Protein AF-A0A7Z9IQ38-F1 (afdb_monomer)

Mean predicted aligned error: 6.93 Å

Foldseek 3Di:
DDDPPPPPQLPQDPVLVVCVVVVVVVVVVCVVVVNPDDQLPRVCVVSVHDSVVVCVSVVSVHHD

pLDDT: mean 88.3, std 16.61, range [42.34, 98.25]

Radius of gyration: 15.35 Å; Cα contacts (8 Å, |Δi|>4): 28; chains: 1; bounding box: 22×18×56 Å

Structure (mmCIF, N/CA/C/O backbone):
data_AF-A0A7Z9IQ38-F1
#
_entry.id   AF-A0A7Z9IQ38-F1
#
loop_
_atom_site.group_PDB
_atom_site.id
_atom_site.type_symbol
_atom_site.label_atom_id
_atom_site.label_alt_id
_atom_site.label_comp_id
_atom_site.label_asym_id
_atom_site.label_entity_id
_atom_site.label_seq_id
_atom_site.pdbx_PDB_ins_code
_atom_site.Cartn_x
_atom_site.Cartn_y
_atom_site.Cartn_z
_atom_site.occupancy
_atom_site.B_iso_or_equiv
_atom_site.auth_seq_id
_atom_site.auth_comp_id
_atom_site.auth_asym_id
_atom_site.auth_atom_id
_atom_site.pdbx_PDB_model_num
ATOM 1 N N . MET A 1 1 ? -13.842 -0.939 -44.022 1.00 50.50 1 MET A N 1
ATOM 2 C CA . MET A 1 1 ? -13.570 -1.849 -42.891 1.00 50.50 1 MET A CA 1
ATOM 3 C C . MET A 1 1 ? -12.154 -1.591 -42.405 1.00 50.50 1 MET A C 1
ATOM 5 O O . MET A 1 1 ? -11.241 -1.949 -43.126 1.00 50.50 1 MET A O 1
ATOM 9 N N . GLN A 1 2 ? -11.984 -0.939 -41.252 1.00 42.59 2 GLN A N 1
ATOM 10 C CA . GLN A 1 2 ? -10.810 -1.036 -40.365 1.00 42.59 2 GLN A CA 1
ATOM 11 C C . GLN A 1 2 ? -11.125 -0.204 -39.117 1.00 42.59 2 GLN A C 1
ATOM 13 O O . GLN A 1 2 ? -11.213 1.017 -39.191 1.00 42.59 2 GLN A O 1
ATOM 18 N N . ASN A 1 3 ? -11.387 -0.883 -38.000 1.00 42.34 3 ASN A N 1
ATOM 19 C CA . ASN A 1 3 ? -11.586 -0.264 -36.694 1.00 42.34 3 ASN A CA 1
ATOM 20 C C . ASN A 1 3 ? -10.348 -0.624 -35.865 1.00 42.34 3 ASN A C 1
ATOM 22 O O . ASN A 1 3 ? -10.236 -1.741 -35.361 1.00 42.34 3 ASN A O 1
ATOM 26 N N . ASN A 1 4 ? -9.374 0.281 -35.820 1.00 49.47 4 ASN A N 1
ATOM 27 C CA . ASN A 1 4 ? -8.070 0.045 -35.204 1.00 49.47 4 ASN A CA 1
ATOM 28 C C . ASN A 1 4 ? -8.135 0.357 -33.704 1.00 49.47 4 ASN A C 1
ATOM 30 O O . ASN A 1 4 ? -7.588 1.357 -33.250 1.00 49.47 4 ASN A O 1
ATOM 34 N N . ASN A 1 5 ? -8.798 -0.500 -32.929 1.00 50.88 5 ASN A N 1
ATOM 35 C CA . ASN A 1 5 ? -8.740 -0.437 -31.470 1.00 50.88 5 ASN A CA 1
ATOM 36 C C . ASN A 1 5 ? -7.659 -1.398 -30.967 1.00 50.88 5 ASN A C 1
ATOM 38 O O . ASN A 1 5 ? -7.961 -2.450 -30.408 1.00 50.88 5 ASN A O 1
ATOM 42 N N . ASN A 1 6 ? -6.391 -1.035 -31.171 1.00 49.31 6 ASN A N 1
ATOM 43 C CA . ASN A 1 6 ? -5.272 -1.716 -30.522 1.00 49.31 6 ASN A CA 1
ATOM 44 C C . ASN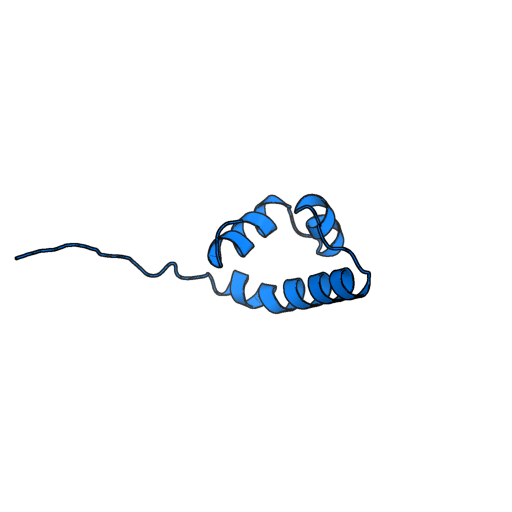 A 1 6 ? -5.240 -1.312 -29.042 1.00 49.31 6 ASN A C 1
ATOM 46 O O . ASN A 1 6 ? -4.437 -0.481 -28.625 1.00 49.31 6 ASN A O 1
ATOM 50 N N . LEU A 1 7 ? -6.141 -1.885 -28.246 1.00 56.72 7 LEU A N 1
ATOM 51 C CA . LEU A 1 7 ? -6.020 -1.891 -26.795 1.00 56.72 7 LEU A CA 1
ATOM 52 C C . LEU A 1 7 ? -4.917 -2.894 -26.455 1.00 56.72 7 LEU A C 1
ATOM 54 O O . LEU A 1 7 ? -5.177 -4.082 -26.284 1.00 56.72 7 LEU A O 1
ATOM 58 N N . THR A 1 8 ? -3.666 -2.436 -26.426 1.00 53.69 8 THR A N 1
ATOM 59 C CA . THR A 1 8 ? -2.585 -3.221 -25.826 1.00 53.69 8 THR A CA 1
ATOM 60 C C . THR A 1 8 ? -2.987 -3.511 -24.378 1.00 53.69 8 THR A C 1
ATOM 62 O O . THR A 1 8 ? -3.284 -2.551 -23.656 1.00 53.69 8 THR A O 1
ATOM 65 N N . PRO A 1 9 ? -3.042 -4.781 -23.939 1.00 62.59 9 PRO A N 1
ATOM 66 C CA . PRO A 1 9 ? -3.295 -5.095 -22.542 1.00 62.59 9 PRO A CA 1
ATOM 67 C C . PRO A 1 9 ? -2.296 -4.323 -21.681 1.00 62.59 9 PRO A C 1
ATOM 69 O O . PRO A 1 9 ? -1.107 -4.298 -21.997 1.00 62.59 9 PRO A O 1
ATOM 72 N N . ILE A 1 10 ? -2.776 -3.659 -20.629 1.00 65.56 10 ILE A N 1
ATOM 73 C CA . ILE A 1 10 ? -1.891 -3.080 -19.619 1.00 65.56 10 ILE A CA 1
ATOM 74 C C . ILE A 1 10 ? -1.173 -4.265 -18.978 1.00 65.56 10 ILE A C 1
ATOM 76 O O . ILE A 1 10 ? -1.744 -4.983 -18.160 1.00 65.56 10 ILE A O 1
ATOM 80 N N . GLU A 1 11 ? 0.053 -4.516 -19.419 1.00 84.62 11 GLU A N 1
ATOM 81 C CA . GLU A 1 11 ? 0.873 -5.588 -18.885 1.00 84.62 11 GLU A CA 1
ATOM 82 C C . GLU A 1 11 ? 1.362 -5.148 -17.506 1.00 84.62 11 GLU A C 1
ATOM 84 O O . GLU A 1 11 ? 2.186 -4.240 -17.365 1.00 84.62 11 GLU A O 1
ATOM 89 N N . VAL A 1 12 ? 0.769 -5.738 -16.470 1.00 90.50 12 VAL A N 1
ATOM 90 C CA . VAL A 1 12 ? 1.169 -5.489 -15.089 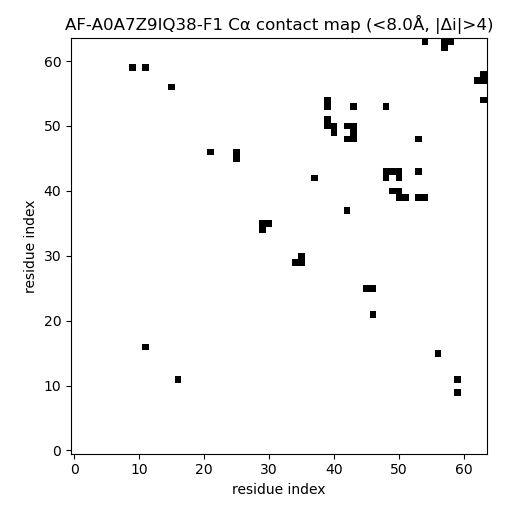1.00 90.50 12 VAL A CA 1
ATOM 91 C C . VAL A 1 12 ? 2.584 -6.041 -14.906 1.00 90.50 12 VAL A C 1
ATOM 93 O O . VAL A 1 12 ? 2.789 -7.235 -15.124 1.00 90.50 12 VAL A O 1
ATOM 96 N N . PRO A 1 13 ? 3.571 -5.226 -14.492 1.00 95.00 13 PRO A N 1
ATOM 97 C CA . PRO A 1 13 ? 4.931 -5.717 -14.326 1.00 95.00 13 PRO A CA 1
ATOM 98 C C . PRO A 1 13 ? 5.003 -6.830 -13.274 1.00 95.00 13 PRO A C 1
ATOM 100 O O . PRO A 1 13 ? 4.413 -6.701 -12.202 1.00 95.00 13 PRO A O 1
ATOM 103 N N . GLU A 1 14 ? 5.810 -7.864 -13.520 1.00 95.50 14 GLU A N 1
ATOM 104 C CA . GLU A 1 14 ? 5.980 -9.003 -12.601 1.00 95.50 14 GLU A CA 1
ATOM 105 C C . GLU A 1 14 ? 6.312 -8.550 -11.170 1.00 95.50 14 GLU A C 1
ATOM 107 O O . GLU A 1 14 ? 5.737 -9.020 -10.193 1.00 95.50 14 GLU A O 1
ATOM 112 N N . VAL A 1 15 ? 7.172 -7.538 -11.028 1.00 95.62 15 VAL A N 1
ATOM 113 C CA . VAL A 1 15 ? 7.553 -6.987 -9.718 1.00 95.62 15 VAL A CA 1
ATOM 114 C C . VAL A 1 15 ? 6.366 -6.391 -8.940 1.00 95.62 15 VAL A C 1
ATOM 116 O O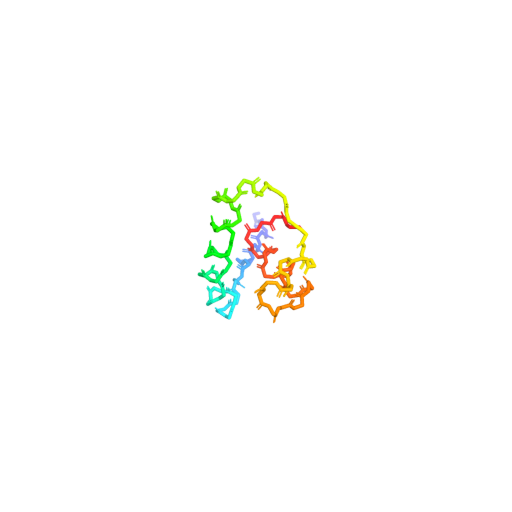 . VAL A 1 15 ? 6.397 -6.344 -7.713 1.00 95.62 15 VAL A O 1
ATOM 119 N N . VAL A 1 16 ? 5.326 -5.923 -9.635 1.00 96.06 16 VAL A N 1
ATOM 120 C CA . VAL A 1 16 ? 4.082 -5.431 -9.025 1.00 96.06 16 VAL A CA 1
ATOM 121 C C . VAL A 1 16 ? 3.247 -6.614 -8.542 1.00 96.06 16 VAL A C 1
ATOM 123 O O . VAL A 1 16 ? 2.778 -6.601 -7.405 1.00 96.06 16 VAL A O 1
ATOM 126 N N . VAL A 1 17 ? 3.129 -7.665 -9.361 1.00 95.62 17 VAL A N 1
ATOM 127 C CA . VAL A 1 17 ? 2.438 -8.914 -8.998 1.00 95.62 17 VAL A CA 1
ATOM 128 C C . VAL A 1 17 ? 3.066 -9.532 -7.748 1.00 95.62 17 VAL A C 1
ATOM 130 O O . VAL A 1 17 ? 2.355 -9.866 -6.803 1.00 95.62 17 VAL A O 1
ATOM 133 N N . GLN A 1 18 ? 4.397 -9.571 -7.677 1.00 96.50 18 GLN A N 1
ATOM 134 C CA . GLN A 1 18 ? 5.139 -10.077 -6.517 1.00 96.50 18 GLN A CA 1
ATOM 135 C C . GLN A 1 18 ? 4.895 -9.272 -5.225 1.00 96.50 18 GLN A C 1
ATOM 137 O O . GLN A 1 18 ? 5.054 -9.807 -4.128 1.00 96.50 18 GLN A O 1
ATOM 142 N N . ARG A 1 19 ? 4.477 -8.000 -5.314 1.00 97.00 19 ARG A N 1
ATOM 143 C CA . ARG A 1 19 ? 4.142 -7.171 -4.141 1.00 97.00 19 ARG A CA 1
ATOM 144 C C . ARG A 1 19 ? 2.688 -7.295 -3.688 1.00 97.00 19 ARG A C 1
ATOM 146 O O . ARG A 1 19 ? 2.394 -6.963 -2.539 1.00 97.00 19 ARG A O 1
ATOM 153 N N . LEU A 1 20 ? 1.785 -7.812 -4.524 1.00 96.06 20 LEU A N 1
ATOM 154 C CA . LEU A 1 20 ? 0.368 -7.976 -4.172 1.0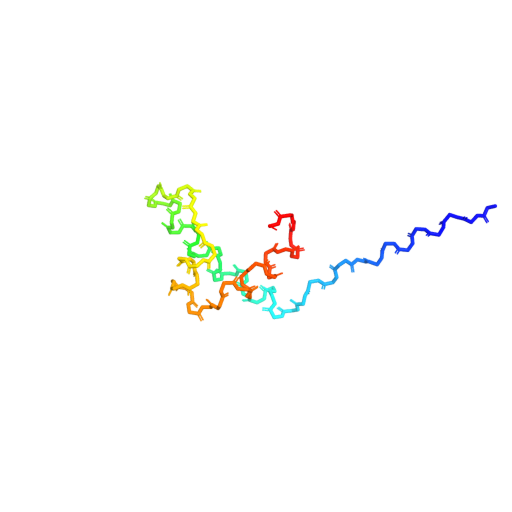0 96.06 20 LEU A CA 1
ATOM 155 C C . LEU A 1 20 ? 0.129 -8.738 -2.860 1.00 96.06 20 LEU A C 1
ATOM 157 O O . LEU A 1 20 ? -0.662 -8.249 -2.051 1.00 96.06 20 LEU A O 1
ATOM 161 N N . PRO A 1 21 ? 0.807 -9.869 -2.572 1.00 97.69 21 PRO A N 1
ATOM 162 C CA . PRO A 1 21 ? 0.590 -10.584 -1.315 1.00 97.69 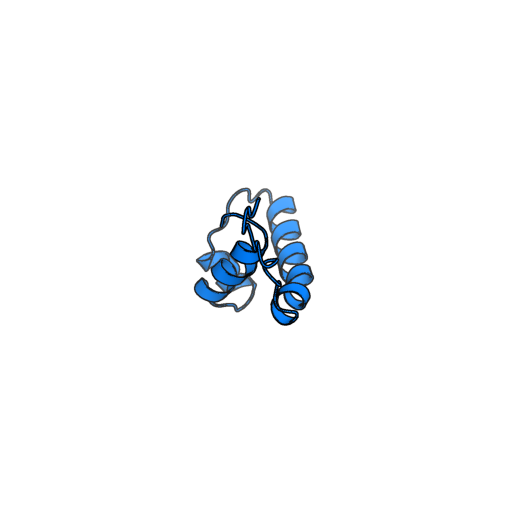21 PRO A CA 1
ATOM 163 C C . PRO A 1 21 ? 0.894 -9.727 -0.079 1.00 97.69 21 PRO A C 1
ATOM 165 O O . PRO A 1 21 ? 0.241 -9.866 0.956 1.00 97.69 21 PRO A O 1
ATOM 168 N N . ILE A 1 22 ? 1.858 -8.810 -0.190 1.00 96.94 22 ILE A N 1
ATOM 169 C CA . ILE A 1 22 ? 2.249 -7.904 0.892 1.00 96.94 22 ILE A CA 1
ATOM 170 C C . ILE A 1 22 ? 1.146 -6.863 1.122 1.00 96.94 22 ILE A C 1
ATOM 172 O O . ILE A 1 22 ? 0.717 -6.672 2.264 1.00 96.94 22 ILE A O 1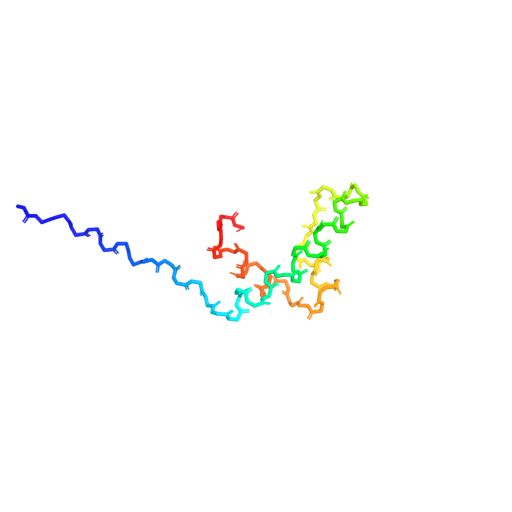
ATOM 176 N N . TYR A 1 23 ? 0.629 -6.252 0.048 1.00 96.88 23 TYR A N 1
ATOM 177 C CA . TYR A 1 23 ? -0.521 -5.347 0.131 1.00 96.88 23 TYR A CA 1
ATOM 178 C C . TYR A 1 23 ? -1.729 -6.033 0.763 1.00 96.88 23 TYR A C 1
ATOM 180 O O . TYR A 1 23 ? -2.292 -5.513 1.722 1.00 96.88 23 TYR A O 1
ATOM 188 N N . VAL A 1 24 ? -2.094 -7.223 0.278 1.00 96.75 24 VAL A N 1
ATOM 189 C CA . VAL A 1 24 ? -3.238 -7.987 0.795 1.00 96.75 24 VAL A CA 1
ATOM 190 C C . VAL A 1 24 ? -3.078 -8.269 2.285 1.00 96.75 24 VAL A C 1
ATOM 192 O O . VAL A 1 24 ? -4.026 -8.063 3.042 1.00 96.75 24 VAL A O 1
ATOM 195 N N . ARG A 1 25 ? -1.890 -8.688 2.738 1.00 97.38 25 ARG A N 1
ATOM 196 C CA . ARG A 1 25 ? -1.633 -8.960 4.158 1.00 97.38 25 ARG A CA 1
ATOM 197 C C . ARG A 1 25 ? -1.871 -7.728 5.029 1.00 97.38 25 ARG A C 1
ATOM 199 O O . ARG A 1 25 ? -2.600 -7.825 6.014 1.00 97.38 25 ARG A O 1
ATOM 206 N N . VAL A 1 26 ? -1.275 -6.589 4.680 1.00 97.44 26 VAL A N 1
ATOM 207 C CA . VAL A 1 26 ? -1.386 -5.363 5.488 1.00 97.44 26 VAL A CA 1
ATOM 208 C C . VAL A 1 26 ? -2.796 -4.782 5.429 1.00 97.44 26 VAL A C 1
ATOM 210 O O . VAL A 1 26 ? -3.364 -4.456 6.468 1.00 97.44 26 VAL A O 1
ATOM 213 N N . LEU A 1 27 ? -3.414 -4.730 4.248 1.00 96.69 27 LEU A N 1
ATOM 214 C CA . LEU A 1 27 ? -4.791 -4.251 4.099 1.00 96.69 27 LEU A CA 1
ATOM 215 C C . LEU A 1 27 ? -5.791 -5.139 4.853 1.00 96.69 27 LEU A C 1
ATOM 217 O O . LEU A 1 27 ? -6.705 -4.619 5.483 1.00 96.69 27 LEU A O 1
ATOM 221 N N . SER A 1 28 ? -5.585 -6.459 4.880 1.00 97.12 28 SER A N 1
ATOM 222 C CA . SER A 1 28 ? -6.424 -7.374 5.669 1.00 97.12 28 SER A CA 1
ATOM 223 C C . SER A 1 28 ? -6.295 -7.120 7.175 1.00 97.12 28 SER A C 1
ATOM 225 O O . SER A 1 28 ? -7.285 -7.165 7.902 1.00 97.12 28 SER A O 1
ATOM 227 N N . GLN A 1 29 ? -5.087 -6.821 7.665 1.00 97.44 29 GLN A N 1
ATOM 228 C CA . GLN A 1 29 ? -4.868 -6.462 9.072 1.00 97.44 29 GLN A CA 1
ATOM 229 C C . GLN A 1 29 ? -5.545 -5.136 9.440 1.00 97.44 29 GLN A C 1
ATOM 231 O O . GLN A 1 29 ? -6.168 -5.033 10.499 1.00 97.44 29 GLN A O 1
ATOM 236 N N . LEU A 1 30 ? -5.457 -4.139 8.557 1.00 97.62 30 LEU A N 1
ATOM 237 C CA . LEU A 1 30 ? -6.117 -2.844 8.723 1.00 97.62 30 LEU A CA 1
ATOM 238 C C . LEU A 1 30 ? -7.641 -2.998 8.736 1.00 97.62 30 LEU A C 1
ATOM 240 O O . LEU A 1 30 ? -8.300 -2.470 9.632 1.00 97.62 30 LEU A O 1
ATOM 244 N N . LEU A 1 31 ? -8.185 -3.807 7.824 1.00 96.94 31 LEU A N 1
ATOM 245 C CA . LEU A 1 31 ? -9.611 -4.113 7.770 1.00 96.94 31 LEU A CA 1
ATOM 246 C C . LEU A 1 31 ? -10.097 -4.795 9.057 1.00 96.94 31 LEU A C 1
ATOM 248 O O . LEU A 1 31 ? -11.093 -4.373 9.640 1.00 96.94 31 LEU A O 1
ATOM 252 N N . ASN A 1 32 ? -9.357 -5.790 9.561 1.00 97.69 32 ASN A N 1
ATOM 253 C CA . ASN A 1 32 ? -9.655 -6.437 10.847 1.00 97.69 32 ASN A CA 1
ATOM 254 C C . ASN A 1 32 ? -9.596 -5.457 12.032 1.00 97.69 32 ASN A C 1
ATOM 256 O O . ASN A 1 32 ? -10.290 -5.643 13.030 1.00 97.69 32 ASN A O 1
ATOM 260 N N . SER A 1 33 ? -8.800 -4.395 11.906 1.00 97.50 33 SER A N 1
ATOM 261 C CA . SER A 1 33 ? -8.690 -3.308 12.886 1.00 97.50 33 SER A CA 1
ATOM 262 C C . SER A 1 33 ? -9.732 -2.200 12.675 1.00 97.50 33 SER A C 1
ATOM 264 O O . SER A 1 33 ? -9.645 -1.157 13.319 1.00 97.50 33 SER A O 1
ATOM 266 N N . LYS A 1 34 ? -10.721 -2.416 11.794 1.00 97.44 34 LYS A N 1
ATOM 267 C CA . LYS A 1 34 ? -11.778 -1.457 11.425 1.00 97.44 34 LYS A CA 1
ATOM 268 C C . LYS A 1 34 ? -11.257 -0.152 10.811 1.00 97.44 34 LYS A C 1
ATOM 270 O O . LYS A 1 34 ? -11.914 0.881 10.899 1.00 97.44 34 LYS A O 1
ATOM 275 N N . VAL A 1 35 ? -10.083 -0.186 10.181 1.00 97.62 35 VAL A N 1
ATOM 276 C CA . VAL A 1 35 ? -9.575 0.938 9.389 1.00 97.62 35 VAL A CA 1
ATOM 277 C C . VAL A 1 35 ? -10.159 0.832 7.984 1.00 97.62 35 VAL A C 1
ATOM 279 O O . VAL A 1 35 ? -9.780 -0.045 7.213 1.00 97.62 35 VAL A O 1
ATOM 282 N N . GLU A 1 36 ? -11.090 1.724 7.658 1.00 95.00 36 GLU A N 1
ATOM 283 C CA . GLU A 1 36 ? -11.784 1.725 6.361 1.00 95.00 36 GLU A CA 1
ATOM 284 C C . GLU A 1 36 ? -11.010 2.477 5.270 1.00 95.00 36 GLU A C 1
ATOM 286 O O . GLU A 1 36 ? -11.096 2.137 4.092 1.00 95.00 36 GLU A O 1
ATOM 291 N N . VAL A 1 37 ? -10.238 3.498 5.657 1.00 95.50 37 VAL A N 1
ATOM 292 C CA . VAL A 1 37 ? -9.492 4.364 4.736 1.00 95.50 37 VAL A CA 1
ATOM 293 C C . VAL A 1 37 ? -8.064 4.530 5.233 1.00 95.50 37 VAL A C 1
ATOM 295 O O . VAL A 1 37 ? -7.829 4.801 6.410 1.00 95.50 37 VAL A O 1
ATOM 298 N N . ILE A 1 38 ? -7.104 4.410 4.318 1.00 96.75 38 ILE A N 1
ATOM 299 C CA . ILE A 1 38 ? -5.689 4.666 4.580 1.00 96.75 38 ILE A CA 1
ATOM 300 C C . ILE A 1 38 ? -5.075 5.456 3.426 1.00 96.75 38 ILE A C 1
ATOM 302 O O . ILE A 1 38 ? -5.376 5.219 2.256 1.00 96.75 38 ILE A O 1
ATOM 306 N N . SER A 1 39 ? -4.200 6.409 3.745 1.00 97.12 39 SER A N 1
ATOM 307 C CA . SER A 1 39 ? -3.460 7.149 2.722 1.00 97.12 39 SER A CA 1
ATOM 308 C C . SER A 1 39 ? -2.261 6.349 2.195 1.00 97.12 39 SER A C 1
ATOM 310 O O . SER A 1 39 ? -1.656 5.552 2.911 1.00 97.12 39 SER A O 1
ATOM 312 N N . SER A 1 40 ? -1.829 6.634 0.959 1.00 97.31 40 SER A N 1
ATOM 313 C CA . SER A 1 40 ? -0.577 6.071 0.410 1.00 97.31 40 SER A CA 1
ATOM 314 C C . SER A 1 40 ? 0.671 6.419 1.237 1.00 97.31 40 SER A C 1
ATOM 316 O O . SER A 1 40 ? 1.670 5.712 1.154 1.00 97.31 40 SER A O 1
ATOM 318 N N . HIS A 1 41 ? 0.619 7.491 2.034 1.00 98.19 41 HIS A N 1
ATOM 319 C 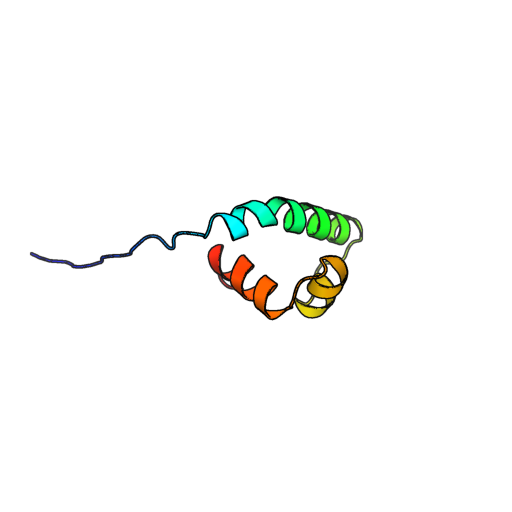CA . HIS A 1 41 ? 1.698 7.870 2.942 1.00 98.19 41 HIS A CA 1
ATOM 320 C C . HIS A 1 41 ? 1.782 6.923 4.138 1.00 98.19 41 H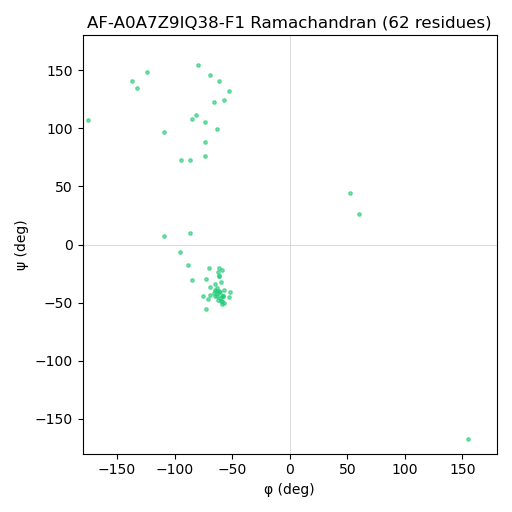IS A C 1
ATOM 322 O O . HIS A 1 41 ? 2.802 6.265 4.306 1.00 98.19 41 HIS A O 1
ATOM 328 N N . GLN A 1 42 ? 0.680 6.766 4.873 1.00 98.00 42 GLN A N 1
ATOM 329 C CA . GLN A 1 4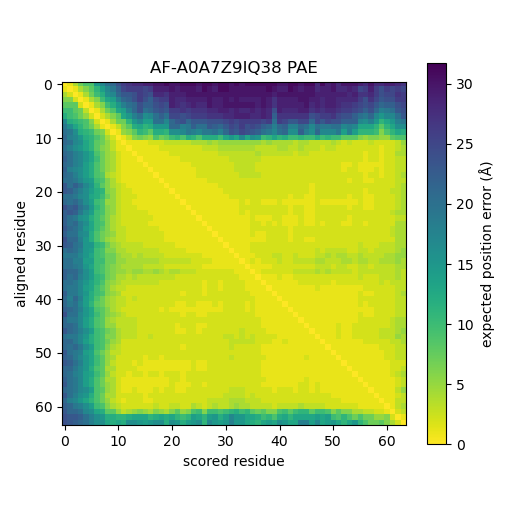2 ? 0.597 5.854 6.020 1.00 98.00 42 GLN A CA 1
ATOM 330 C C . GLN A 1 42 ? 0.848 4.398 5.611 1.00 98.00 42 GLN A C 1
ATOM 332 O O . GLN A 1 42 ? 1.557 3.664 6.292 1.00 98.00 42 GLN A O 1
ATOM 337 N N . LEU A 1 43 ? 0.311 3.970 4.463 1.00 97.56 43 LEU A N 1
ATOM 338 C CA . LEU A 1 43 ? 0.575 2.628 3.943 1.00 97.56 43 LEU A CA 1
ATOM 339 C C . LEU A 1 43 ? 2.058 2.443 3.577 1.00 97.56 43 LEU A C 1
ATOM 341 O O . LEU A 1 43 ? 2.607 1.359 3.759 1.00 97.56 43 LEU A O 1
ATOM 345 N N . GLY A 1 44 ? 2.715 3.505 3.104 1.00 97.69 44 GLY A N 1
ATOM 346 C CA . GLY A 1 44 ? 4.152 3.532 2.840 1.00 97.69 44 GLY A CA 1
ATOM 347 C C . GLY A 1 44 ? 5.003 3.352 4.090 1.00 97.69 44 GLY A C 1
ATOM 348 O O . GLY A 1 44 ? 5.972 2.600 4.047 1.00 97.69 44 GLY A O 1
ATOM 349 N N . GLU A 1 45 ? 4.610 3.963 5.208 1.00 97.69 45 GLU A N 1
ATOM 350 C CA . GLU A 1 45 ? 5.280 3.778 6.502 1.00 97.69 45 GLU A CA 1
ATOM 351 C C . GLU A 1 45 ? 5.193 2.322 6.981 1.00 97.69 45 GLU A C 1
ATOM 353 O O . GLU A 1 45 ? 6.192 1.755 7.419 1.00 97.69 45 GLU A O 1
ATOM 358 N N . LEU A 1 46 ? 4.029 1.681 6.823 1.00 96.44 46 LEU A N 1
ATOM 359 C CA . LEU A 1 46 ? 3.823 0.276 7.201 1.00 96.44 46 LEU A CA 1
ATOM 360 C C . LEU A 1 46 ? 4.588 -0.707 6.304 1.00 96.44 46 LEU A C 1
ATOM 362 O O . LEU A 1 46 ? 5.058 -1.743 6.772 1.00 96.44 46 LEU A O 1
ATOM 366 N N . LEU A 1 47 ? 4.681 -0.403 5.008 1.00 95.94 47 LEU A N 1
ATOM 367 C CA . LEU A 1 47 ? 5.275 -1.281 3.997 1.00 95.94 47 LEU A CA 1
ATOM 368 C C . LEU A 1 47 ? 6.747 -0.987 3.703 1.00 95.94 47 LEU A C 1
ATOM 370 O O . LEU A 1 47 ? 7.362 -1.723 2.934 1.00 95.94 47 LEU A O 1
ATOM 374 N N . GLN A 1 48 ? 7.303 0.084 4.273 1.00 96.81 48 GLN A N 1
ATOM 375 C CA . GLN A 1 48 ? 8.605 0.642 3.893 1.00 96.81 48 GLN A CA 1
ATOM 376 C C . GLN A 1 48 ? 8.705 0.907 2.382 1.00 96.81 48 GLN A C 1
ATOM 378 O O . GLN A 1 48 ? 9.693 0.590 1.718 1.00 96.81 48 GLN A O 1
ATOM 383 N N . MET A 1 49 ? 7.645 1.495 1.827 1.00 97.00 49 MET A N 1
ATOM 384 C CA . MET A 1 49 ? 7.527 1.834 0.411 1.00 97.00 49 MET A CA 1
ATOM 385 C C . MET A 1 49 ? 7.241 3.319 0.234 1.00 97.00 49 MET A C 1
ATOM 387 O O . MET A 1 49 ? 6.555 3.944 1.040 1.00 97.00 49 MET A O 1
ATOM 391 N N . THR A 1 50 ? 7.721 3.899 -0.866 1.00 98.25 50 THR A N 1
ATOM 392 C CA . THR A 1 50 ? 7.385 5.293 -1.162 1.00 98.25 50 THR A CA 1
ATOM 393 C C . THR A 1 50 ? 5.903 5.411 -1.536 1.00 98.25 50 THR A C 1
ATOM 395 O O . THR A 1 50 ? 5.365 4.532 -2.221 1.00 98.25 50 THR A O 1
ATOM 398 N N . PRO A 1 51 ? 5.235 6.525 -1.182 1.00 98.00 51 PRO A N 1
ATOM 399 C CA . PRO A 1 51 ? 3.840 6.733 -1.559 1.00 98.00 51 PRO A CA 1
ATOM 400 C C . PRO A 1 51 ? 3.649 6.661 -3.077 1.00 98.00 51 PRO A C 1
ATOM 402 O O . PRO A 1 51 ? 2.694 6.063 -3.553 1.00 98.00 51 PRO A O 1
ATOM 405 N N . ALA A 1 52 ? 4.589 7.216 -3.852 1.00 97.75 52 ALA A N 1
ATOM 406 C CA . ALA A 1 52 ? 4.547 7.192 -5.313 1.00 97.75 52 ALA A CA 1
ATOM 407 C C . ALA A 1 52 ? 4.578 5.767 -5.890 1.00 97.75 52 ALA A C 1
ATOM 409 O O . ALA A 1 52 ? 3.831 5.488 -6.828 1.00 97.75 52 ALA A O 1
ATOM 410 N N . GLN A 1 53 ? 5.389 4.869 -5.319 1.00 97.25 53 GLN A N 1
ATOM 411 C CA . GLN A 1 53 ? 5.433 3.473 -5.750 1.00 97.25 53 GLN A CA 1
ATOM 412 C C . GLN A 1 53 ? 4.102 2.770 -5.485 1.00 97.25 53 GLN A C 1
ATOM 414 O O . GLN A 1 53 ? 3.590 2.100 -6.374 1.00 97.25 53 GLN A O 1
ATOM 419 N N . ILE A 1 54 ? 3.513 2.977 -4.303 1.00 97.12 54 ILE A N 1
ATOM 420 C CA . ILE A 1 54 ? 2.216 2.389 -3.940 1.00 97.12 54 ILE A CA 1
ATOM 421 C C . ILE A 1 54 ? 1.127 2.822 -4.917 1.00 97.12 54 ILE A C 1
ATOM 423 O O . ILE A 1 54 ? 0.397 1.979 -5.431 1.00 97.12 54 ILE A O 1
ATOM 427 N N . ARG A 1 55 ? 1.036 4.125 -5.212 1.00 96.44 55 ARG A N 1
ATOM 428 C CA . ARG A 1 55 ? 0.041 4.628 -6.169 1.00 96.44 55 ARG A CA 1
ATOM 429 C C . ARG A 1 55 ? 0.234 3.993 -7.537 1.00 96.44 55 ARG A C 1
ATOM 431 O O . ARG A 1 55 ? -0.717 3.468 -8.094 1.00 96.44 55 ARG A O 1
ATOM 438 N N . LYS A 1 56 ? 1.474 3.984 -8.038 1.00 95.38 56 LYS A N 1
ATOM 439 C CA . LYS A 1 56 ? 1.810 3.400 -9.340 1.00 95.38 56 LYS A CA 1
ATOM 440 C C . LYS A 1 56 ? 1.442 1.918 -9.414 1.00 95.38 56 LYS A C 1
ATOM 442 O O . LYS A 1 56 ? 0.875 1.500 -10.414 1.00 95.38 56 LYS A O 1
ATOM 447 N N . ASP A 1 57 ? 1.754 1.148 -8.376 1.00 95.94 57 ASP A N 1
ATOM 448 C CA . ASP A 1 57 ? 1.450 -0.282 -8.307 1.00 95.94 57 ASP A CA 1
ATOM 449 C C . ASP A 1 57 ? -0.054 -0.542 -8.344 1.00 95.94 57 ASP A C 1
ATOM 451 O O . ASP A 1 57 ? -0.521 -1.364 -9.127 1.00 95.94 57 ASP A O 1
ATOM 455 N N . LEU A 1 58 ? -0.821 0.187 -7.533 1.00 94.31 58 LEU A N 1
ATOM 456 C CA . LEU A 1 58 ? -2.267 0.005 -7.444 1.00 94.31 58 LEU A CA 1
ATOM 457 C C . LEU A 1 58 ? -3.005 0.535 -8.685 1.00 94.31 58 LEU A C 1
ATOM 459 O O . LEU A 1 58 ? -4.017 -0.049 -9.072 1.00 94.31 58 LEU A O 1
ATOM 463 N N . SER A 1 59 ? -2.473 1.557 -9.371 1.00 94.00 59 SER A N 1
ATOM 464 C CA . SER A 1 59 ? -3.020 2.055 -10.644 1.00 94.00 59 SER A CA 1
ATOM 465 C C . SER A 1 59 ? -3.019 1.008 -11.768 1.00 94.00 59 SER A C 1
ATOM 467 O O . SER A 1 59 ? -3.782 1.150 -12.720 1.00 94.00 59 SER A O 1
ATOM 469 N N . TYR A 1 60 ? -2.204 -0.053 -11.684 1.00 92.56 60 TYR A N 1
ATOM 470 C CA . TYR A 1 60 ? -2.251 -1.153 -12.659 1.00 92.56 60 TYR A CA 1
ATOM 471 C C . TYR A 1 60 ? -3.525 -2.006 -12.549 1.00 92.56 60 TYR A C 1
ATOM 473 O O . TYR A 1 60 ? -3.885 -2.676 -13.514 1.00 92.56 60 TYR A O 1
ATOM 481 N N . PHE A 1 61 ? -4.224 -1.977 -11.408 1.00 89.62 61 PHE A N 1
ATOM 482 C CA . PHE A 1 61 ? -5.402 -2.817 -11.141 1.00 89.62 61 PHE A CA 1
ATOM 483 C C . PHE A 1 61 ? -6.723 -2.041 -11.124 1.00 89.62 61 PHE A C 1
ATOM 485 O O . PHE A 1 61 ? -7.767 -2.596 -10.787 1.00 89.62 61 PHE A O 1
ATOM 492 N N . GLY A 1 62 ? -6.704 -0.758 -11.481 1.00 83.38 62 GLY A N 1
ATOM 493 C CA . GLY A 1 62 ? -7.895 0.079 -11.503 1.00 83.38 62 GLY A CA 1
ATOM 494 C C . GLY A 1 62 ? -7.560 1.550 -11.335 1.00 83.38 62 GLY A C 1
ATOM 495 O O . GLY A 1 62 ? -6.409 1.970 -11.437 1.00 83.38 62 GLY A O 1
ATOM 496 N N . ARG A 1 63 ? -8.586 2.361 -11.077 1.00 73.69 63 ARG A N 1
ATOM 497 C CA . ARG A 1 63 ? -8.363 3.770 -10.758 1.00 73.69 63 ARG A CA 1
ATOM 498 C C . ARG A 1 63 ? -7.977 3.897 -9.290 1.00 73.69 63 ARG A C 1
ATOM 500 O O . ARG A 1 63 ? -8.801 3.629 -8.420 1.00 73.69 63 ARG A O 1
ATOM 507 N N . PHE A 1 64 ? -6.723 4.280 -9.074 1.00 65.38 64 PHE A N 1
ATOM 508 C CA . PHE A 1 64 ? -6.166 4.715 -7.801 1.00 65.38 64 PHE A CA 1
ATOM 509 C C . PHE A 1 64 ? -5.989 6.234 -7.830 1.00 65.38 64 PHE A C 1
ATOM 511 O O . PHE A 1 64 ? -5.464 6.725 -8.858 1.00 65.38 64 PHE A O 1
#

Solvent-accessible surface area (backbone atoms only — not comparable to full-atom values): 4095 Å² total; per-residue (Å²): 141,86,83,87,77,83,74,71,76,86,76,69,54,67,75,49,61,71,44,44,64,58,52,52,53,53,52,51,53,37,47,76,69,71,47,90,78,81,52,52,59,64,53,13,68,77,66,78,41,57,37,68,57,52,48,57,51,49,41,70,79,48,96,106

Secondary structure (DSSP, 8-state):
-------------HHHHTTHHHHHHHHHHHHHTT-----HHHHHHHHT--HHHHHHHHHTTS--

Nearest PDB structures (foldseek):
  3wgi-assembly1_A  TM=9.599E-01  e=5.810E-03  Thermoanaerobacter ethanolicus JW 200
  3ket-assembly1_A-2  TM=9.507E-01  e=9.211E-03  Streptococcus agalactiae serogroup III
  3wgh-assembly1_B  TM=9.471E-01  e=9.838E-03  Thermoanaerobacter ethanolicus JW 200
  3wg9-assembly1_A  TM=9.510E-01  e=9.838E-03  Thermoanaerobacter ethanolicus JW 200
  3wg9-assembly2_D  TM=9.151E-01  e=1.051E-02  Thermoanaerobacter ethanolicus JW 200

Sequence (64 aa):
MQNNNNLTPIEVPEVVVQRLPIYVRVLSQLLNSKVEVISSHQLGELLQMTPAQIRKDLSYFGRF